Protein AF-A0A930A3Y7-F1 (afdb_monomer)

Mean predicted aligned error: 3.97 Å

Sequence (58 aa):
RQQRCIQAEGTFGIIKNDWQYNRIHRRGMENVENELYLICMGFNLMKYHQKKMRMILS

Radius of gyration: 13.97 Å; Cα contacts (8 Å, |Δi|>4): 15; chains: 1; bounding box: 34×22×36 Å

Solvent-accessible surface area (backbone atoms only — not comparable to full-atom values): 3458 Å² total; per-residue (Å²): 134,86,60,68,67,61,54,50,53,53,50,50,46,42,47,33,61,76,66,59,53,75,69,82,87,58,73,61,71,70,48,41,50,51,52,52,50,52,54,53,51,52,52,51,51,52,54,50,50,54,53,53,50,53,65,73,75,103

Secondary structure (DSSP, 8-state):
---HHHHHHHHHHIIIIIT---S----SHHHHHHHHHHHHHHHHHHHHHHHHHHHH--

Structure (mmCIF, N/CA/C/O backbone):
data_AF-A0A930A3Y7-F1
#
_entry.id   AF-A0A930A3Y7-F1
#
loop_
_atom_site.group_PDB
_atom_site.id
_atom_site.type_symbol
_atom_site.label_atom_id
_atom_site.label_alt_id
_atom_site.label_comp_id
_atom_site.label_asym_id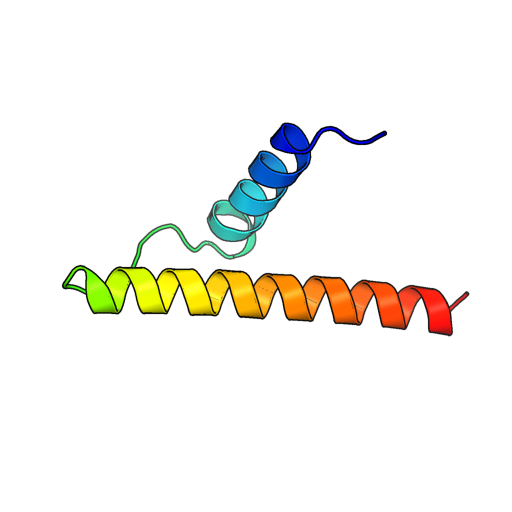
_atom_site.label_entity_id
_atom_site.label_seq_id
_atom_site.pdbx_PDB_ins_code
_atom_site.Cartn_x
_atom_site.Cartn_y
_atom_site.Cartn_z
_atom_site.occupancy
_atom_site.B_iso_or_equiv
_atom_site.auth_seq_id
_atom_site.auth_comp_id
_atom_site.auth_asym_id
_atom_site.auth_atom_id
_atom_site.pdbx_PDB_model_num
ATOM 1 N N . ARG A 1 1 ? 20.575 -11.318 -0.270 1.00 67.88 1 ARG A N 1
ATOM 2 C CA . ARG A 1 1 ? 19.226 -11.478 0.335 1.00 67.88 1 ARG A CA 1
ATOM 3 C C . ARG A 1 1 ? 18.755 -10.093 0.767 1.00 67.88 1 ARG A C 1
ATOM 5 O O . ARG A 1 1 ? 19.474 -9.470 1.534 1.00 67.88 1 ARG A O 1
ATOM 12 N N . GLN A 1 2 ? 17.630 -9.586 0.259 1.00 76.88 2 GLN A N 1
ATOM 13 C CA . GLN A 1 2 ? 17.060 -8.336 0.782 1.00 76.88 2 GLN A CA 1
ATOM 14 C C . GLN A 1 2 ? 16.376 -8.604 2.125 1.00 76.88 2 GLN A C 1
ATOM 16 O O . GLN A 1 2 ? 15.743 -9.647 2.297 1.00 76.88 2 GLN A O 1
ATOM 21 N N . GLN A 1 3 ? 16.528 -7.682 3.072 1.00 87.56 3 GLN A N 1
ATOM 22 C CA . GLN A 1 3 ? 15.934 -7.805 4.399 1.00 87.56 3 GLN A CA 1
ATOM 23 C C . GLN A 1 3 ? 14.445 -7.447 4.338 1.00 87.56 3 GLN A C 1
ATOM 25 O O . GLN A 1 3 ? 14.055 -6.470 3.697 1.00 87.56 3 GLN A O 1
ATOM 30 N N . ARG A 1 4 ? 13.606 -8.243 5.008 1.00 82.12 4 ARG A N 1
ATOM 31 C CA . ARG A 1 4 ? 12.144 -8.072 4.988 1.00 82.12 4 ARG A CA 1
ATOM 32 C C . ARG A 1 4 ? 11.700 -6.766 5.658 1.00 82.12 4 ARG A C 1
ATOM 34 O O . ARG A 1 4 ? 10.743 -6.157 5.197 1.00 82.12 4 ARG A O 1
ATOM 41 N N . CYS A 1 5 ? 12.409 -6.325 6.696 1.00 84.38 5 CYS A N 1
ATOM 42 C CA . CYS A 1 5 ? 12.156 -5.048 7.372 1.00 84.38 5 CYS A CA 1
ATOM 43 C C . CYS A 1 5 ? 12.264 -3.856 6.408 1.00 84.38 5 CYS A C 1
ATOM 45 O O . CYS A 1 5 ? 11.333 -3.066 6.314 1.00 84.38 5 CYS A O 1
ATOM 47 N N . ILE A 1 6 ? 13.322 -3.807 5.594 1.00 89.00 6 ILE A N 1
ATOM 48 C CA . ILE A 1 6 ? 13.543 -2.741 4.601 1.00 89.00 6 ILE A CA 1
ATOM 49 C C . ILE A 1 6 ? 12.409 -2.703 3.561 1.00 89.00 6 ILE A C 1
ATOM 51 O O . ILE A 1 6 ? 11.967 -1.639 3.133 1.00 89.00 6 ILE A O 1
ATOM 55 N N . GLN A 1 7 ? 11.898 -3.868 3.152 1.00 87.50 7 GLN A N 1
ATOM 56 C CA . GLN A 1 7 ? 10.768 -3.942 2.219 1.00 87.50 7 GLN A CA 1
ATOM 57 C C . GLN A 1 7 ? 9.463 -3.437 2.845 1.00 87.50 7 GLN A C 1
ATOM 59 O O . GLN A 1 7 ? 8.658 -2.813 2.149 1.00 87.50 7 GLN A O 1
ATOM 64 N N . ALA A 1 8 ? 9.256 -3.696 4.139 1.00 87.69 8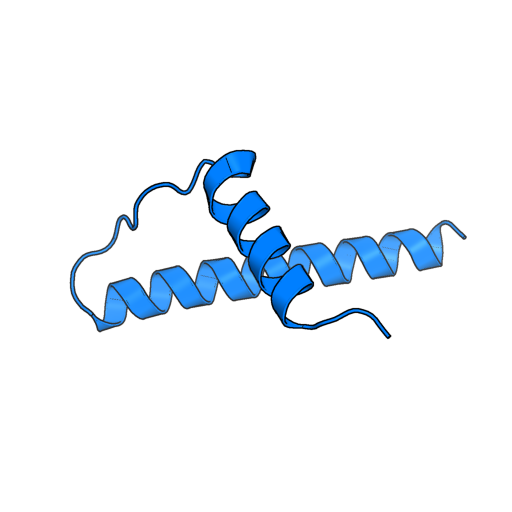 ALA A N 1
ATOM 65 C CA . ALA A 1 8 ? 8.106 -3.185 4.872 1.00 87.69 8 ALA A CA 1
ATOM 66 C C . ALA A 1 8 ? 8.158 -1.652 4.960 1.00 87.69 8 ALA A C 1
ATOM 68 O O . ALA A 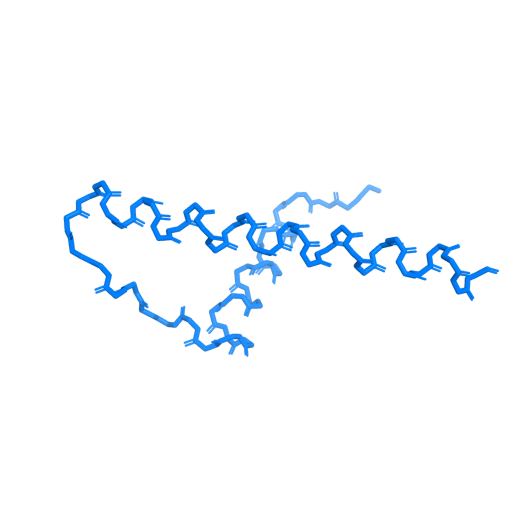1 8 ? 7.191 -1.000 4.578 1.00 87.69 8 ALA A O 1
ATOM 69 N N . GLU A 1 9 ? 9.300 -1.077 5.351 1.00 91.56 9 GLU A N 1
ATOM 70 C CA . GLU A 1 9 ? 9.503 0.379 5.405 1.00 91.56 9 GLU A CA 1
ATOM 71 C C . GLU A 1 9 ? 9.243 1.052 4.053 1.00 91.56 9 GLU A C 1
ATOM 73 O O . GLU A 1 9 ? 8.461 1.999 3.974 1.00 91.56 9 GLU A O 1
ATOM 78 N N . GLY A 1 10 ? 9.809 0.515 2.967 1.00 92.19 10 GLY A N 1
ATOM 79 C CA . GLY A 1 10 ? 9.570 1.045 1.623 1.00 92.19 10 GLY A CA 1
ATOM 80 C C . GLY A 1 10 ? 8.101 0.959 1.193 1.00 92.19 10 GLY A C 1
ATOM 81 O O . GLY A 1 10 ? 7.589 1.868 0.547 1.00 92.19 10 GLY A O 1
ATOM 82 N N . THR A 1 11 ? 7.394 -0.105 1.582 1.00 92.19 11 THR A N 1
ATOM 83 C CA . THR A 1 11 ? 5.960 -0.261 1.283 1.00 92.19 11 THR A CA 1
ATOM 84 C C . THR A 1 11 ? 5.117 0.760 2.048 1.00 92.19 11 THR A C 1
ATOM 86 O O . THR A 1 11 ? 4.232 1.381 1.463 1.00 92.19 11 THR A O 1
ATOM 89 N N . PHE A 1 12 ? 5.424 0.998 3.326 1.00 90.56 12 PHE A N 1
ATOM 90 C CA . PHE A 1 12 ? 4.767 2.048 4.106 1.00 90.56 12 PHE A CA 1
ATOM 91 C C . PHE A 1 12 ? 5.054 3.449 3.562 1.00 90.56 12 PHE A C 1
ATOM 93 O O . PHE A 1 12 ? 4.144 4.275 3.556 1.00 90.56 12 PHE A O 1
ATOM 100 N N . GLY A 1 13 ? 6.275 3.705 3.080 1.00 93.75 13 GLY A N 1
ATOM 101 C CA . GLY A 1 13 ? 6.637 4.960 2.420 1.00 93.75 13 GLY A CA 1
ATOM 102 C C . GLY A 1 13 ? 5.772 5.241 1.192 1.00 93.75 13 GLY A C 1
ATOM 103 O O . GLY A 1 13 ? 5.209 6.326 1.092 1.00 93.75 13 GLY A O 1
ATOM 104 N N . ILE A 1 14 ? 5.582 4.243 0.321 1.00 94.06 14 ILE A N 1
ATOM 105 C CA . ILE A 1 14 ? 4.740 4.381 -0.878 1.00 94.06 14 ILE A CA 1
ATOM 106 C C . ILE A 1 14 ? 3.279 4.639 -0.494 1.00 94.06 14 ILE A C 1
ATOM 108 O O . ILE A 1 14 ? 2.662 5.578 -0.984 1.00 94.06 14 ILE A O 1
ATOM 112 N N . ILE A 1 15 ? 2.714 3.824 0.402 1.00 93.31 15 ILE A N 1
ATOM 113 C CA . ILE A 1 15 ? 1.295 3.944 0.763 1.00 93.31 15 ILE A CA 1
ATOM 114 C C . ILE A 1 15 ? 1.026 5.293 1.446 1.00 93.31 15 ILE A C 1
ATOM 116 O O . ILE A 1 15 ? 0.080 5.985 1.085 1.00 93.31 15 ILE A O 1
ATOM 120 N N . LYS A 1 16 ? 1.847 5.699 2.418 1.00 91.88 16 LYS A N 1
ATOM 121 C CA . LYS A 1 16 ? 1.589 6.932 3.174 1.00 91.88 16 LYS A CA 1
ATOM 122 C C . LYS A 1 16 ? 1.971 8.190 2.401 1.00 91.88 16 LYS A C 1
ATOM 124 O O . LYS A 1 16 ? 1.160 9.105 2.319 1.00 91.88 16 LYS A O 1
ATOM 129 N N . ASN A 1 17 ? 3.178 8.237 1.838 1.00 91.00 17 ASN A N 1
ATOM 130 C CA . ASN A 1 17 ? 3.708 9.458 1.233 1.00 91.00 17 ASN A CA 1
ATOM 131 C C . ASN A 1 17 ? 3.330 9.563 -0.247 1.00 91.00 17 ASN A C 1
ATOM 133 O O . ASN A 1 17 ? 2.696 10.542 -0.633 1.00 91.00 17 ASN A O 1
ATOM 137 N N . ASP A 1 18 ? 3.659 8.554 -1.060 1.00 92.25 18 ASP A N 1
ATOM 138 C CA . ASP A 1 18 ? 3.469 8.636 -2.518 1.00 92.25 18 ASP A CA 1
ATOM 139 C C . ASP A 1 18 ? 1.983 8.606 -2.898 1.00 92.25 18 ASP A C 1
ATOM 141 O O . ASP A 1 18 ? 1.541 9.360 -3.761 1.00 92.25 18 ASP A O 1
ATOM 145 N N . TRP A 1 19 ? 1.193 7.752 -2.242 1.00 93.06 19 TRP A N 1
ATOM 146 C CA . TRP A 1 19 ? -0.261 7.684 -2.441 1.00 93.06 19 TRP A CA 1
ATOM 147 C C . TRP A 1 19 ? -1.035 8.660 -1.554 1.00 93.06 19 TRP A C 1
ATOM 149 O O . TRP A 1 19 ? -2.262 8.700 -1.620 1.00 93.06 19 TRP A O 1
ATOM 159 N N . GLN A 1 20 ? -0.334 9.430 -0.714 1.00 91.88 20 GLN A N 1
ATOM 160 C CA . GLN A 1 20 ? -0.916 10.386 0.231 1.00 91.88 20 GLN A CA 1
ATOM 161 C C . GLN A 1 20 ? -1.987 9.769 1.148 1.00 91.88 20 GLN A C 1
ATOM 163 O O . GLN A 1 20 ? -2.874 10.467 1.653 1.00 91.88 20 GLN A O 1
ATOM 168 N N . TYR A 1 21 ? -1.907 8.457 1.397 1.00 91.69 21 TYR A N 1
ATOM 169 C CA . TYR A 1 21 ? -2.849 7.730 2.238 1.00 91.69 21 TYR A CA 1
ATOM 170 C C . TYR A 1 21 ? -2.499 7.928 3.721 1.00 91.69 21 TYR A C 1
ATOM 172 O O . TYR A 1 21 ? -2.030 7.037 4.432 1.00 91.69 21 TYR A O 1
ATOM 180 N N . ASN A 1 22 ? -2.692 9.163 4.179 1.00 88.56 22 ASN A N 1
ATOM 181 C CA . ASN A 1 22 ? -2.280 9.627 5.502 1.00 88.56 22 ASN A CA 1
ATOM 182 C C . ASN A 1 22 ? -3.296 9.298 6.603 1.00 88.56 22 ASN A C 1
ATOM 184 O O . ASN A 1 22 ? -2.978 9.389 7.790 1.00 88.56 22 ASN A O 1
ATOM 188 N N . ARG A 1 23 ? -4.526 8.921 6.231 1.00 91.94 23 ARG A N 1
ATOM 189 C CA . ARG A 1 23 ? -5.616 8.641 7.167 1.00 91.94 23 ARG A CA 1
ATOM 190 C C . ARG A 1 23 ? -6.521 7.527 6.647 1.00 91.94 23 ARG A C 1
ATOM 192 O O . ARG A 1 23 ? -6.829 7.471 5.466 1.00 91.94 23 ARG A O 1
ATOM 199 N N . ILE A 1 24 ? -6.969 6.683 7.570 1.00 93.62 24 ILE A N 1
ATOM 200 C CA . ILE A 1 24 ? -8.004 5.664 7.362 1.00 93.62 24 ILE A CA 1
ATOM 201 C C . ILE A 1 24 ? -9.374 6.353 7.363 1.00 93.62 24 ILE A C 1
ATOM 203 O O . ILE A 1 24 ? -9.664 7.146 8.266 1.00 93.62 24 ILE A O 1
ATOM 207 N N . HIS A 1 25 ? -10.204 6.090 6.355 1.00 93.38 25 HIS A N 1
ATOM 208 C CA . HIS A 1 25 ? -11.474 6.798 6.170 1.00 93.38 25 HIS A CA 1
ATOM 209 C C . HIS A 1 25 ? -12.640 6.089 6.857 1.00 93.38 25 HIS A C 1
ATOM 211 O O . HIS A 1 25 ? -13.654 6.720 7.175 1.00 93.38 25 HIS A O 1
ATOM 217 N N . ARG A 1 26 ? -12.522 4.781 7.097 1.00 95.75 26 ARG A N 1
ATOM 218 C CA . ARG A 1 26 ? -13.569 3.981 7.729 1.00 95.75 26 ARG A CA 1
ATOM 219 C C . ARG A 1 26 ? -13.512 4.061 9.256 1.00 95.75 26 ARG A C 1
ATOM 221 O O . ARG A 1 26 ? -12.494 4.385 9.863 1.00 95.75 26 ARG A O 1
ATOM 228 N N . ARG A 1 27 ? -14.654 3.777 9.890 1.00 95.94 27 ARG A N 1
ATOM 229 C CA . ARG A 1 27 ? -14.819 3.714 11.350 1.00 95.94 27 ARG A CA 1
ATOM 230 C C . ARG A 1 27 ? -15.304 2.325 11.764 1.00 95.94 27 ARG A C 1
ATOM 232 O O . ARG A 1 27 ? -16.049 1.686 11.020 1.00 95.94 27 ARG A O 1
ATOM 239 N N . GLY A 1 28 ? -14.925 1.908 12.970 1.00 96.94 28 GLY A N 1
ATOM 240 C CA . GLY A 1 28 ? -15.173 0.557 13.481 1.00 96.94 28 GLY A CA 1
ATOM 241 C C . GLY A 1 28 ? -14.087 -0.422 13.032 1.00 96.94 28 GLY A C 1
ATOM 242 O O . GLY A 1 28 ? -13.618 -0.349 11.900 1.00 96.94 28 GLY A O 1
ATOM 243 N N . MET A 1 29 ? -13.672 -1.309 13.937 1.00 96.56 29 MET A N 1
ATOM 244 C CA . MET A 1 29 ? -12.468 -2.136 13.782 1.00 96.56 29 MET A CA 1
ATOM 245 C C . MET A 1 29 ? -12.496 -2.996 12.513 1.00 96.56 29 MET A C 1
ATOM 247 O O . MET A 1 29 ? -11.575 -2.918 11.710 1.00 96.56 29 MET A O 1
ATOM 251 N N . GLU A 1 30 ? -13.605 -3.692 12.266 1.00 97.81 30 GLU A N 1
ATOM 252 C CA . GLU A 1 30 ? -13.798 -4.532 11.077 1.00 97.81 30 GLU A CA 1
ATOM 253 C C . GLU A 1 30 ? -13.667 -3.738 9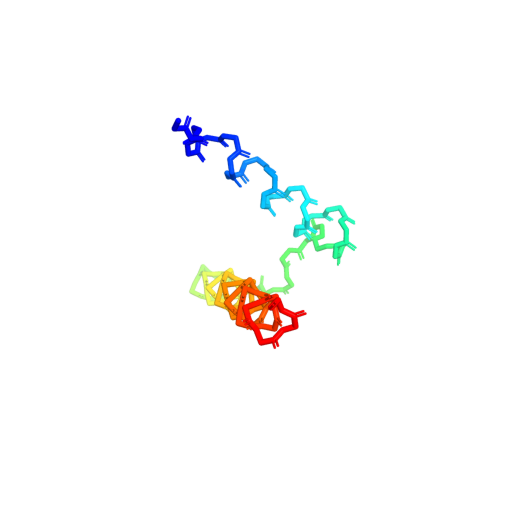.765 1.00 97.81 30 GLU A C 1
ATOM 255 O O . GLU A 1 30 ? -12.989 -4.148 8.827 1.00 97.81 30 GLU A O 1
ATOM 260 N N . ASN A 1 31 ? -14.270 -2.548 9.693 1.00 96.94 31 ASN A N 1
ATOM 261 C CA . ASN A 1 31 ? -14.188 -1.726 8.486 1.00 96.94 31 ASN A CA 1
ATOM 262 C C . ASN A 1 31 ? -12.782 -1.153 8.266 1.00 96.94 31 ASN A C 1
ATOM 264 O O . ASN A 1 31 ? -12.370 -0.983 7.120 1.00 96.94 31 ASN A O 1
ATOM 268 N N . VAL A 1 32 ? -12.072 -0.831 9.351 1.00 96.62 32 VAL A N 1
ATOM 269 C CA . VAL A 1 32 ? -10.678 -0.370 9.316 1.00 96.62 32 VAL A CA 1
ATOM 270 C C . VAL A 1 32 ? -9.763 -1.488 8.815 1.00 96.62 32 VAL A C 1
ATOM 272 O O . VAL A 1 32 ? -8.917 -1.248 7.954 1.00 96.62 32 VAL A O 1
ATOM 275 N N . GLU A 1 33 ? -9.957 -2.715 9.299 1.00 96.88 33 GLU A N 1
ATOM 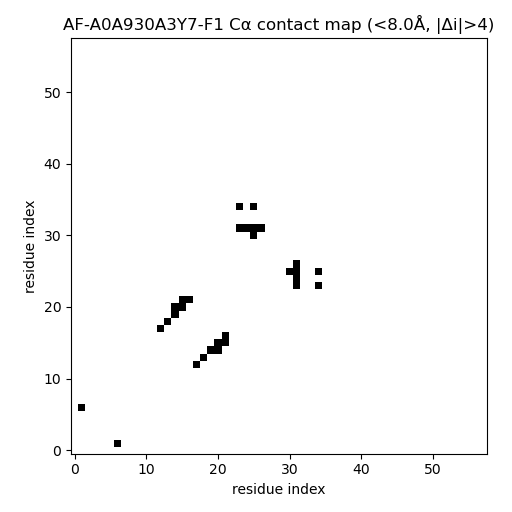276 C CA . GLU A 1 33 ? -9.226 -3.892 8.825 1.00 96.88 33 GLU A CA 1
ATOM 277 C C . GLU A 1 33 ? -9.495 -4.157 7.343 1.00 96.88 33 GLU A C 1
ATOM 279 O O . GLU A 1 33 ? -8.551 -4.293 6.565 1.00 96.88 33 GLU A O 1
ATOM 284 N N . ASN A 1 34 ? -10.761 -4.124 6.921 1.00 97.38 34 ASN A N 1
ATOM 285 C CA . ASN A 1 34 ? -11.139 -4.290 5.517 1.00 97.38 34 ASN A CA 1
ATOM 286 C C . ASN A 1 34 ? -10.485 -3.241 4.603 1.00 97.38 34 ASN A C 1
ATOM 288 O O . ASN A 1 34 ? -9.994 -3.577 3.525 1.00 97.38 34 ASN A O 1
ATOM 292 N N . GLU A 1 35 ? -10.429 -1.980 5.034 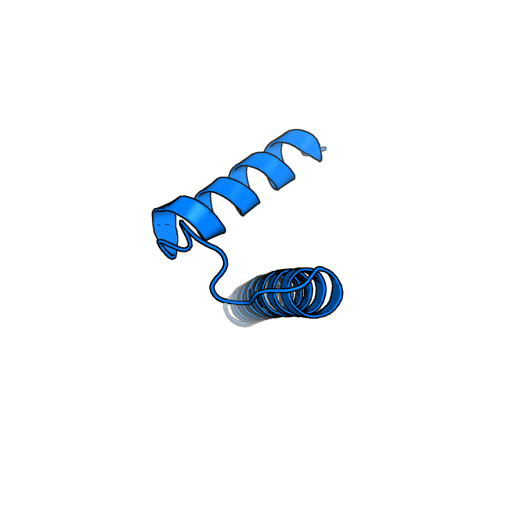1.00 96.25 35 GLU A N 1
ATOM 293 C CA . GLU A 1 35 ? -9.761 -0.907 4.291 1.00 96.25 35 GLU A CA 1
ATOM 294 C C . GLU A 1 35 ? -8.254 -1.178 4.143 1.00 96.25 35 GLU A C 1
ATOM 296 O O . GLU A 1 35 ? -7.710 -1.089 3.039 1.00 96.25 35 GLU A O 1
ATOM 301 N N . LEU A 1 36 ? -7.584 -1.602 5.219 1.00 94.50 36 LEU A N 1
ATOM 302 C CA . LEU A 1 36 ? -6.170 -1.984 5.175 1.00 94.50 36 LEU A CA 1
ATOM 303 C C . LEU A 1 36 ? -5.925 -3.210 4.283 1.00 94.50 36 LEU A C 1
ATOM 305 O O . LEU A 1 36 ? -4.961 -3.223 3.512 1.00 94.50 36 LEU A O 1
ATOM 309 N N . TYR A 1 37 ? -6.795 -4.221 4.333 1.00 96.12 37 TYR A N 1
ATOM 310 C CA . TYR A 1 37 ? -6.690 -5.399 3.473 1.00 96.12 37 TYR A CA 1
ATOM 311 C C . TYR A 1 37 ? -6.813 -5.043 1.993 1.00 96.12 37 TYR A C 1
ATOM 313 O O . TYR A 1 37 ? -6.010 -5.519 1.188 1.00 96.12 37 TYR A O 1
ATOM 321 N N . LEU A 1 38 ? -7.755 -4.172 1.626 1.00 96.19 38 LEU A N 1
ATOM 322 C CA . LEU A 1 38 ? -7.927 -3.712 0.245 1.00 96.19 38 LEU A CA 1
ATOM 323 C C . LEU A 1 38 ? -6.687 -2.984 -0.280 1.00 96.19 38 LEU A C 1
ATOM 325 O O . LEU A 1 38 ? -6.237 -3.266 -1.392 1.00 96.19 38 LEU A O 1
ATOM 329 N N . ILE A 1 39 ? -6.087 -2.111 0.530 1.00 94.94 39 ILE A N 1
ATOM 330 C CA . ILE A 1 39 ? -4.857 -1.391 0.165 1.00 94.94 39 ILE A CA 1
ATOM 331 C C . ILE A 1 39 ? -3.706 -2.374 -0.059 1.00 94.94 39 ILE A C 1
ATOM 333 O O . ILE A 1 39 ? -3.020 -2.313 -1.082 1.00 94.94 39 ILE A O 1
ATOM 337 N N . CYS A 1 40 ? -3.518 -3.320 0.863 1.00 94.00 40 CYS A N 1
ATOM 338 C CA . CYS A 1 40 ? -2.485 -4.348 0.755 1.00 94.00 40 CYS A CA 1
ATOM 339 C C . CYS A 1 40 ? -2.680 -5.241 -0.482 1.00 94.00 40 CYS A C 1
ATOM 341 O O . CYS A 1 40 ? -1.714 -5.544 -1.187 1.00 94.00 40 CYS A O 1
ATOM 343 N N . MET A 1 41 ? -3.918 -5.647 -0.780 1.00 97.00 41 MET A N 1
ATOM 344 C CA . MET A 1 41 ? -4.240 -6.424 -1.981 1.00 97.00 41 MET A CA 1
ATOM 345 C C . MET A 1 41 ? -3.950 -5.629 -3.258 1.00 97.00 41 MET A C 1
ATOM 347 O O . MET A 1 41 ? -3.258 -6.137 -4.143 1.00 97.00 41 MET A O 1
ATOM 351 N N . GLY A 1 42 ? -4.394 -4.371 -3.334 1.00 95.44 42 GLY A N 1
ATOM 352 C CA . GLY A 1 42 ? -4.130 -3.489 -4.473 1.00 95.44 42 GLY A CA 1
ATOM 353 C C . GLY A 1 42 ? -2.634 -3.280 -4.722 1.00 95.44 42 GLY A C 1
ATOM 354 O O . GLY A 1 42 ? -2.159 -3.414 -5.852 1.00 95.44 42 GLY A O 1
ATOM 355 N N . PHE A 1 43 ? -1.859 -3.048 -3.660 1.00 94.81 43 PHE A N 1
ATOM 356 C CA . PHE A 1 43 ? -0.406 -2.901 -3.750 1.00 94.81 43 PHE A CA 1
ATOM 357 C C . PHE A 1 43 ? 0.287 -4.172 -4.264 1.00 94.81 43 PHE A C 1
ATOM 359 O O . PHE A 1 43 ? 1.162 -4.103 -5.135 1.00 94.81 43 PHE A O 1
ATOM 366 N N . ASN A 1 44 ? -0.125 -5.346 -3.775 1.00 94.00 44 ASN A N 1
ATOM 367 C CA . ASN A 1 44 ? 0.409 -6.626 -4.241 1.00 94.00 44 ASN A CA 1
ATOM 368 C C . ASN A 1 44 ? 0.096 -6.877 -5.722 1.00 94.00 44 ASN A C 1
ATOM 370 O O . ASN A 1 44 ? 0.985 -7.297 -6.470 1.00 94.00 44 ASN A O 1
ATOM 374 N N . LEU A 1 45 ? -1.128 -6.574 -6.166 1.00 97.12 45 LEU A N 1
ATOM 375 C CA . LEU A 1 45 ? -1.524 -6.690 -7.573 1.00 97.12 45 LEU A CA 1
ATOM 376 C C . LEU A 1 45 ? -0.695 -5.765 -8.472 1.00 97.12 45 LEU A C 1
ATOM 378 O O . LEU A 1 45 ? -0.178 -6.211 -9.498 1.00 97.12 45 LEU A O 1
ATOM 382 N N . MET A 1 46 ? -0.484 -4.511 -8.061 1.00 95.31 46 MET A N 1
ATOM 383 C CA . MET A 1 46 ? 0.370 -3.564 -8.783 1.00 95.31 46 MET A CA 1
ATOM 384 C C . MET A 1 46 ? 1.804 -4.097 -8.933 1.00 95.31 46 MET A C 1
ATOM 386 O O . MET A 1 46 ? 2.352 -4.113 -10.038 1.00 95.31 46 MET A O 1
ATOM 390 N N . LYS A 1 47 ? 2.416 -4.578 -7.842 1.00 93.81 47 LYS A N 1
ATOM 391 C CA . LYS A 1 47 ? 3.770 -5.166 -7.858 1.00 93.81 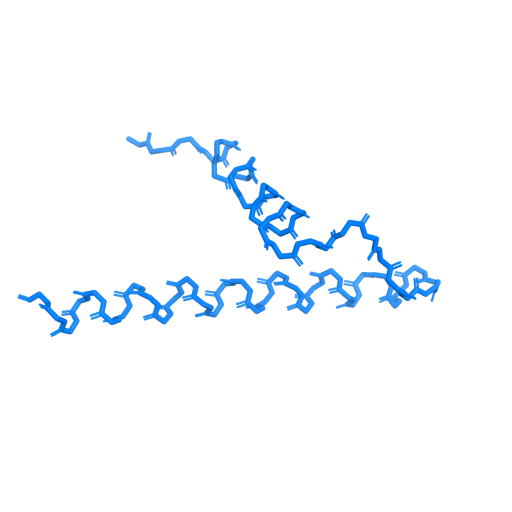47 LYS A CA 1
ATOM 392 C C . LYS A 1 47 ? 3.851 -6.383 -8.776 1.00 93.81 47 LYS A C 1
ATOM 394 O O . LYS A 1 47 ? 4.820 -6.521 -9.526 1.00 93.81 47 LYS A O 1
ATOM 399 N N . TYR A 1 48 ? 2.847 -7.257 -8.724 1.00 95.81 48 TYR A N 1
ATOM 400 C CA . TYR A 1 48 ? 2.768 -8.428 -9.591 1.00 95.81 48 TYR A CA 1
ATOM 401 C C . TYR A 1 48 ? 2.701 -8.027 -11.066 1.00 95.81 48 TYR A C 1
ATOM 403 O O . TYR A 1 48 ? 3.484 -8.532 -11.875 1.00 95.81 48 TYR A O 1
ATOM 411 N N . HIS A 1 49 ? 1.826 -7.078 -11.406 1.00 96.44 49 HIS A N 1
ATOM 412 C CA . HIS A 1 49 ? 1.675 -6.592 -12.772 1.00 96.44 49 HIS A CA 1
ATOM 413 C C . HIS A 1 49 ? 2.968 -5.950 -13.293 1.00 96.44 49 HIS A C 1
ATOM 415 O O . HIS A 1 49 ? 3.441 -6.313 -14.366 1.00 96.44 49 HIS A O 1
ATOM 421 N N . GLN A 1 50 ? 3.614 -5.085 -12.505 1.00 94.75 50 GLN A N 1
ATOM 422 C CA . GLN A 1 50 ? 4.902 -4.486 -12.875 1.00 94.75 50 GLN A CA 1
ATOM 423 C C . GLN A 1 50 ? 5.993 -5.539 -13.096 1.00 94.75 50 GLN A C 1
ATOM 425 O O . GLN A 1 50 ? 6.777 -5.431 -14.039 1.00 94.75 50 GLN A O 1
ATOM 430 N N . LYS A 1 51 ? 6.047 -6.578 -12.253 1.00 94.69 51 LYS A N 1
ATOM 431 C CA . LYS A 1 51 ? 6.994 -7.685 -12.433 1.00 94.69 51 LYS A CA 1
ATOM 432 C C . LYS A 1 51 ? 6.726 -8.435 -13.739 1.00 94.69 51 LYS A C 1
ATOM 434 O O . LYS A 1 51 ? 7.669 -8.709 -14.473 1.00 94.69 51 LYS A O 1
ATOM 439 N N . LYS A 1 52 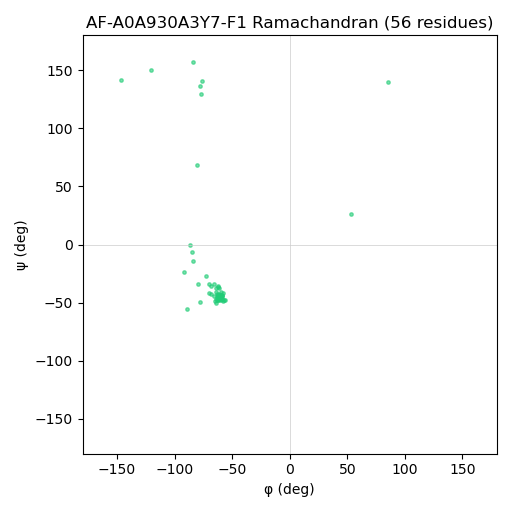? 5.460 -8.741 -14.037 1.00 96.38 52 LYS A N 1
ATOM 440 C CA . LYS A 1 52 ? 5.040 -9.367 -15.300 1.00 96.38 52 LYS A CA 1
ATOM 441 C C . LYS A 1 52 ? 5.410 -8.515 -16.513 1.00 96.38 52 LYS A C 1
ATOM 443 O O . LYS A 1 52 ? 6.028 -9.042 -17.427 1.00 96.38 52 LYS A O 1
ATOM 448 N N . MET A 1 53 ? 5.113 -7.218 -16.487 1.00 95.81 53 MET A N 1
ATOM 449 C CA . MET A 1 53 ? 5.453 -6.294 -17.573 1.00 95.81 53 MET A CA 1
ATOM 450 C C . MET A 1 53 ? 6.958 -6.239 -17.841 1.00 95.81 53 MET A C 1
ATOM 452 O O . MET A 1 53 ? 7.371 -6.313 -18.991 1.00 95.81 53 MET A O 1
ATOM 456 N N . ARG A 1 54 ? 7.791 -6.187 -16.793 1.00 94.69 54 ARG A N 1
ATOM 457 C CA . ARG A 1 54 ? 9.255 -6.207 -16.952 1.00 94.69 54 ARG A CA 1
ATOM 458 C C . ARG A 1 54 ? 9.772 -7.487 -17.602 1.00 94.69 54 ARG A C 1
ATOM 460 O O . ARG A 1 54 ? 10.721 -7.397 -18.358 1.00 94.69 54 ARG A O 1
ATOM 467 N N . MET A 1 55 ? 9.161 -8.637 -17.309 1.00 93.00 55 MET A N 1
ATOM 468 C CA . MET A 1 55 ? 9.539 -9.918 -17.925 1.00 93.00 55 MET A CA 1
ATOM 469 C C . MET A 1 55 ? 9.097 -10.033 -19.387 1.00 93.00 55 MET A C 1
ATOM 471 O O . MET A 1 55 ? 9.686 -10.799 -20.130 1.00 93.00 55 MET A O 1
ATOM 475 N N . ILE A 1 56 ? 8.032 -9.333 -19.787 1.00 92.00 56 ILE A N 1
ATOM 476 C CA . ILE A 1 56 ? 7.566 -9.317 -21.182 1.00 92.00 56 ILE A CA 1
ATOM 477 C C . ILE A 1 56 ? 8.421 -8.362 -22.029 1.00 92.00 56 ILE A C 1
ATOM 479 O O . ILE A 1 56 ? 8.627 -8.609 -23.209 1.00 92.00 56 ILE A O 1
ATOM 483 N N . LEU A 1 57 ? 8.884 -7.259 -21.432 1.00 81.44 57 LEU A N 1
ATOM 484 C CA . LEU A 1 57 ? 9.689 -6.226 -22.094 1.00 81.44 57 LEU A CA 1
ATOM 485 C C . LEU A 1 57 ? 11.200 -6.530 -22.123 1.00 81.44 57 LEU A C 1
ATOM 487 O O . LEU A 1 57 ? 11.947 -5.757 -22.719 1.00 81.44 57 LEU A O 1
ATOM 491 N N . SER A 1 58 ? 11.643 -7.593 -21.447 1.00 69.75 58 SER A N 1
ATOM 492 C CA . SER A 1 58 ? 13.027 -8.090 -21.427 1.00 69.75 58 SER A CA 1
ATOM 493 C C . SER A 1 58 ? 13.226 -9.216 -22.426 1.00 69.75 58 SE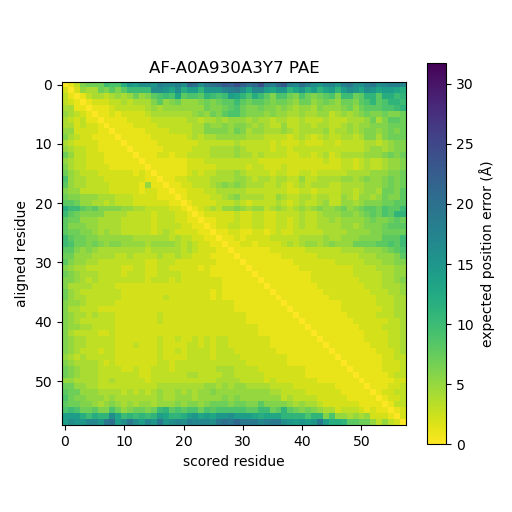R A C 1
ATOM 495 O O . SER A 1 58 ? 14.275 -9.215 -23.098 1.00 69.75 58 SER A O 1
#

pLDDT: mean 92.15, std 6.06, range [67.88, 97.81]

Foldseek 3Di:
DDDPVVVVVVLCCCCCPVVVVVDQPDDDDVVSVVSVVVSVVVVVVVVVVVVVVVVVVD